Protein AF-A0A7S1MPK3-F1 (afdb_monomer_lite)

pLDDT: mean 77.3, std 18.35, range [37.38, 96.69]

Foldseek 3Di:
DPDDPPPQDDPDDPCPLLCVVVVCLVPADAFGKDKDKAQCVSCQVVSDVDDVNVVSVVVHDPQKDWPDKDKDWDDLVNVVVVDPDPPDDPVNRPTTTIIMITMIGGD

Organism: Alexandrium catenella (NCBI:txid2925)

Sequence (107 aa):
WRGADVLMGNDYPPGLFERLLSGAEAALQPGGRLLVLFSDYAQSRGLVDAPPLQEAYEASSRNLRLVGITRRPVPSAARAGHSRTRREKGWALAQEHSVELWEFART

Radius of gyration: 16.57 Å; chains: 1; bounding box: 40×33×44 Å

Structure (mmCIF, N/CA/C/O backbone):
data_AF-A0A7S1MPK3-F1
#
_entry.id   AF-A0A7S1MPK3-F1
#
loop_
_atom_site.group_PDB
_atom_site.id
_atom_site.type_symbol
_atom_site.label_atom_id
_atom_site.label_alt_id
_atom_site.label_comp_id
_atom_site.label_asym_id
_atom_site.label_entity_id
_atom_site.label_seq_id
_atom_site.pdbx_PDB_ins_code
_atom_site.Cartn_x
_atom_site.Cartn_y
_atom_site.Cartn_z
_atom_site.occupancy
_atom_site.B_iso_or_equiv
_atom_site.auth_seq_id
_atom_site.auth_comp_id
_atom_site.auth_asym_id
_atom_site.auth_atom_id
_atom_site.pdbx_PDB_model_num
ATOM 1 N N . TRP A 1 1 ? 13.809 -25.516 -25.844 1.00 42.31 1 TRP A N 1
ATOM 2 C CA . TRP A 1 1 ? 13.092 -24.762 -24.803 1.00 42.31 1 TRP A CA 1
ATOM 3 C C . TRP A 1 1 ? 11.905 -24.084 -25.466 1.00 42.31 1 TRP A C 1
ATOM 5 O O . TRP A 1 1 ? 12.095 -23.096 -26.160 1.00 42.31 1 TRP A O 1
ATOM 15 N N . ARG A 1 2 ? 10.727 -24.722 -25.409 1.00 37.38 2 ARG A N 1
ATOM 16 C CA . ARG A 1 2 ? 9.473 -24.176 -25.955 1.00 37.38 2 ARG A CA 1
ATOM 17 C C . ARG A 1 2 ? 8.985 -23.056 -25.033 1.00 37.38 2 ARG A C 1
ATOM 19 O O . ARG A 1 2 ? 9.235 -23.133 -23.833 1.00 37.38 2 ARG A O 1
ATOM 26 N N . GLY A 1 3 ? 8.390 -22.027 -25.633 1.00 39.47 3 GLY A N 1
ATOM 27 C CA . GLY A 1 3 ? 8.022 -20.762 -25.004 1.00 39.47 3 GLY A CA 1
ATOM 28 C C . GLY A 1 3 ? 7.315 -20.943 -23.668 1.00 39.47 3 GLY A C 1
ATOM 29 O O . GLY A 1 3 ? 6.267 -21.572 -23.596 1.00 39.47 3 GLY A O 1
ATOM 30 N N . ALA A 1 4 ? 7.920 -20.398 -22.616 1.00 40.75 4 ALA A N 1
ATOM 31 C CA . ALA A 1 4 ? 7.163 -19.996 -21.450 1.00 40.75 4 ALA A CA 1
ATOM 32 C C . ALA A 1 4 ? 6.536 -18.657 -21.828 1.00 40.75 4 ALA A C 1
ATOM 34 O O . ALA A 1 4 ? 7.262 -17.667 -21.968 1.00 40.75 4 ALA A O 1
ATOM 35 N N . ASP A 1 5 ? 5.226 -18.655 -22.059 1.00 40.31 5 ASP A N 1
ATOM 36 C CA . ASP A 1 5 ? 4.440 -17.431 -22.059 1.00 40.31 5 ASP A CA 1
ATOM 37 C C . ASP A 1 5 ? 4.772 -16.708 -20.754 1.00 40.31 5 ASP A C 1
ATOM 39 O O . ASP A 1 5 ? 4.551 -17.221 -19.655 1.00 40.31 5 ASP A O 1
ATOM 43 N N . VAL A 1 6 ? 5.451 -15.569 -20.866 1.00 43.88 6 VAL A N 1
ATOM 44 C CA . VAL A 1 6 ? 5.733 -14.733 -19.706 1.00 43.88 6 VAL A CA 1
ATOM 45 C C . VAL A 1 6 ? 4.373 -14.225 -19.254 1.00 43.88 6 VAL A C 1
ATOM 47 O O . VAL A 1 6 ? 3.793 -13.378 -19.929 1.00 43.88 6 VAL A O 1
ATOM 50 N N . LEU A 1 7 ? 3.858 -14.771 -18.151 1.00 46.53 7 LEU A N 1
ATOM 51 C CA . LEU A 1 7 ? 2.728 -14.197 -17.431 1.00 46.53 7 LEU A CA 1
ATOM 52 C C . LEU A 1 7 ? 3.133 -12.770 -17.053 1.00 46.53 7 LEU A C 1
ATOM 54 O O . LEU A 1 7 ? 3.948 -12.549 -16.161 1.00 46.53 7 LEU A O 1
ATOM 58 N N . MET A 1 8 ? 2.660 -11.805 -17.838 1.00 51.72 8 MET A N 1
ATOM 59 C CA . MET A 1 8 ? 2.772 -10.393 -17.514 1.00 51.72 8 MET A CA 1
ATOM 60 C C . MET A 1 8 ? 1.658 -10.072 -16.532 1.00 51.72 8 MET A C 1
ATOM 62 O O . MET A 1 8 ? 0.495 -10.356 -16.809 1.00 51.72 8 MET A O 1
ATOM 66 N N . GLY A 1 9 ? 2.018 -9.516 -15.382 1.00 57.34 9 GLY A N 1
ATOM 67 C CA . GLY A 1 9 ? 1.046 -9.131 -14.378 1.00 57.34 9 GLY A CA 1
ATOM 68 C C . GLY A 1 9 ? 1.612 -9.223 -12.975 1.00 57.34 9 GLY A C 1
ATOM 69 O O . GLY A 1 9 ? 2.803 -9.029 -12.732 1.00 57.34 9 GLY A O 1
ATOM 70 N N . ASN A 1 10 ? 0.707 -9.478 -12.049 1.00 63.88 10 ASN A N 1
ATOM 71 C CA . ASN A 1 10 ? 0.940 -9.366 -10.633 1.00 63.88 10 ASN A CA 1
ATOM 72 C C . ASN A 1 10 ? 0.938 -10.759 -9.983 1.00 63.88 10 ASN A C 1
ATOM 74 O O . ASN A 1 10 ? -0.119 -11.356 -9.810 1.00 63.88 10 ASN A O 1
ATOM 78 N N . ASP A 1 11 ? 2.116 -11.275 -9.624 1.00 74.94 11 ASP A N 1
ATOM 79 C CA . ASP A 1 11 ? 2.313 -12.667 -9.172 1.00 74.94 11 ASP A CA 1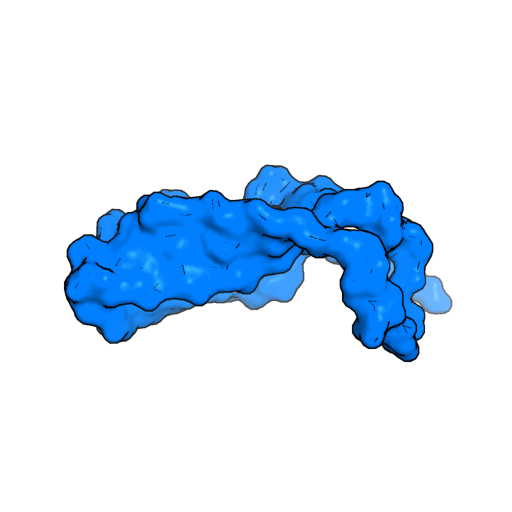
ATOM 80 C C . ASP A 1 11 ? 1.982 -12.907 -7.681 1.00 74.94 11 ASP A C 1
ATOM 82 O O . ASP A 1 11 ? 2.450 -13.874 -7.070 1.00 74.94 11 ASP A O 1
ATOM 86 N N . TYR A 1 12 ? 1.199 -12.032 -7.045 1.00 82.38 12 TYR A N 1
ATOM 87 C CA . TYR A 1 12 ? 0.777 -12.276 -5.665 1.00 82.38 12 TYR A CA 1
ATOM 88 C C . TYR A 1 12 ? -0.302 -13.364 -5.605 1.00 82.38 12 TYR A C 1
ATOM 90 O O . TYR A 1 12 ? -1.153 -13.450 -6.493 1.00 82.38 12 TYR A O 1
ATOM 98 N N . PRO A 1 13 ? -0.327 -14.176 -4.531 1.00 86.31 13 PRO A N 1
ATOM 99 C CA . PRO A 1 13 ? -1.437 -15.079 -4.280 1.00 86.31 13 PRO A CA 1
ATOM 100 C C . PRO A 1 13 ? -2.779 -14.332 -4.319 1.00 86.31 13 PRO A C 1
ATOM 102 O O . PRO A 1 13 ? -2.877 -13.247 -3.733 1.00 86.31 13 PRO A O 1
ATOM 105 N N . PRO A 1 14 ? -3.829 -14.921 -4.917 1.00 84.75 14 PRO A N 1
ATOM 106 C CA . PRO A 1 14 ? -5.154 -14.317 -4.928 1.00 84.75 14 PRO A CA 1
ATOM 107 C C . PRO A 1 14 ? -5.618 -13.952 -3.514 1.00 84.75 14 PRO A C 1
ATOM 109 O O . PRO A 1 14 ? -5.427 -14.724 -2.561 1.00 84.75 14 PRO A O 1
ATOM 112 N N . GLY A 1 15 ? -6.219 -12.774 -3.363 1.00 86.81 15 GLY A N 1
ATOM 113 C CA . GLY A 1 15 ? -6.766 -12.317 -2.088 1.00 86.81 15 GLY A CA 1
ATOM 114 C C . GLY A 1 15 ? -5.719 -11.925 -1.034 1.00 86.81 15 GLY A C 1
ATOM 115 O O . GLY A 1 15 ? -6.060 -11.837 0.146 1.00 86.81 15 GLY A O 1
ATOM 116 N N . LEU A 1 16 ? -4.425 -11.824 -1.382 1.00 91.31 16 LEU A N 1
ATOM 117 C CA . LEU A 1 16 ? -3.365 -11.553 -0.402 1.00 91.31 16 LEU A CA 1
ATOM 118 C C . LEU A 1 16 ? -3.602 -10.238 0.347 1.00 91.31 16 LEU A C 1
ATOM 120 O O . LEU A 1 16 ? -3.507 -10.219 1.575 1.00 91.31 16 LEU A O 1
ATOM 124 N N . PHE A 1 17 ? -3.880 -9.158 -0.378 1.00 92.00 17 PHE A N 1
ATOM 125 C CA . PHE A 1 17 ? -3.978 -7.823 0.209 1.00 92.00 17 PHE A CA 1
ATOM 126 C C . PHE A 1 17 ? -5.294 -7.635 0.960 1.00 92.00 17 PHE A C 1
ATOM 128 O O . PHE A 1 17 ? -5.313 -7.030 2.023 1.00 92.00 17 PHE A O 1
ATOM 135 N N . G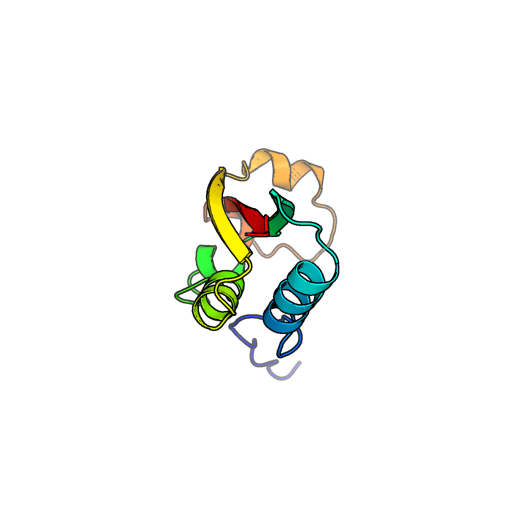LU A 1 18 ? -6.368 -8.257 0.492 1.00 92.25 18 GLU A N 1
ATOM 136 C CA . GLU A 1 18 ? -7.659 -8.308 1.166 1.00 92.25 18 GLU A CA 1
ATOM 137 C C . GLU A 1 18 ? -7.530 -9.015 2.520 1.00 92.25 18 GLU A C 1
ATOM 139 O O . GLU A 1 18 ? -7.977 -8.497 3.545 1.00 92.25 18 GLU A O 1
ATOM 144 N N . ARG A 1 19 ? -6.837 -10.165 2.557 1.00 93.75 19 ARG A N 1
ATOM 145 C CA . ARG A 1 19 ? -6.532 -10.863 3.816 1.00 93.75 19 ARG A CA 1
ATOM 146 C C . ARG A 1 19 ? -5.612 -10.047 4.720 1.00 93.75 19 ARG A C 1
ATOM 148 O O . ARG A 1 19 ? -5.821 -10.042 5.930 1.00 93.75 19 ARG A O 1
ATOM 155 N N . LEU A 1 20 ? -4.609 -9.370 4.157 1.00 94.12 20 LEU A N 1
ATOM 156 C CA . LEU A 1 20 ? -3.704 -8.501 4.915 1.00 94.12 20 LEU A CA 1
ATOM 157 C C . LEU A 1 20 ? -4.476 -7.370 5.605 1.00 94.12 20 LEU A C 1
ATOM 159 O O . LEU A 1 20 ? -4.321 -7.179 6.808 1.00 94.12 20 LEU A O 1
ATOM 163 N N . LEU A 1 21 ? -5.312 -6.646 4.858 1.00 94.25 21 LEU A N 1
ATOM 164 C CA . LEU A 1 21 ? -6.081 -5.512 5.368 1.00 94.25 21 LEU A CA 1
ATOM 165 C C . LEU A 1 21 ? -7.131 -5.966 6.389 1.00 94.25 21 LEU A C 1
ATOM 167 O O . LEU A 1 21 ? -7.204 -5.402 7.476 1.00 94.25 21 LEU A O 1
ATOM 171 N N . SER A 1 22 ? -7.875 -7.038 6.105 1.00 93.00 22 SER A N 1
ATOM 172 C CA . SER A 1 22 ? -8.840 -7.600 7.061 1.00 93.00 22 SER A CA 1
ATOM 173 C C . SER A 1 22 ? -8.162 -8.101 8.344 1.00 93.00 22 SER A C 1
ATOM 175 O O . SER A 1 22 ? -8.632 -7.826 9.449 1.00 93.00 22 SER A O 1
ATOM 177 N N . GLY A 1 23 ? -7.020 -8.783 8.221 1.00 93.44 23 GLY A N 1
ATOM 178 C CA . GLY A 1 23 ? -6.241 -9.236 9.372 1.00 93.44 23 GLY A CA 1
ATOM 179 C C . GLY A 1 23 ? -5.696 -8.075 10.204 1.00 93.44 23 GLY A C 1
ATOM 180 O O . GLY A 1 23 ? -5.753 -8.118 11.431 1.00 93.44 23 GLY A O 1
ATOM 181 N N . ALA A 1 24 ? -5.220 -7.011 9.553 1.00 93.62 24 ALA A N 1
ATOM 182 C CA . ALA A 1 24 ? -4.759 -5.807 10.236 1.00 93.62 24 ALA A CA 1
ATOM 183 C C . ALA A 1 24 ? -5.899 -5.096 10.976 1.00 93.62 24 ALA A C 1
ATOM 185 O O . ALA A 1 24 ? -5.708 -4.664 12.109 1.00 93.62 24 ALA A O 1
ATOM 186 N N . GLU A 1 25 ? -7.091 -5.021 10.385 1.00 92.25 25 GLU A N 1
ATOM 187 C CA . GLU A 1 25 ? -8.271 -4.446 11.035 1.00 92.25 25 GLU A CA 1
ATOM 188 C C . GLU A 1 25 ? -8.643 -5.181 12.331 1.00 92.25 25 GLU A C 1
ATOM 190 O O . GLU A 1 25 ? -8.989 -4.538 13.324 1.00 92.25 25 GLU A O 1
ATOM 195 N N . ALA A 1 26 ? -8.557 -6.515 12.321 1.00 92.56 26 ALA A N 1
ATOM 196 C CA . ALA A 1 26 ? -8.861 -7.357 13.475 1.00 92.56 26 ALA A CA 1
ATOM 197 C C . ALA A 1 26 ? -7.760 -7.330 14.552 1.00 92.56 26 ALA A C 1
ATOM 199 O O . ALA A 1 26 ? -8.048 -7.517 15.733 1.00 92.56 26 ALA A O 1
ATOM 200 N N . ALA A 1 27 ? -6.502 -7.124 14.153 1.00 95.06 27 ALA A N 1
ATOM 201 C CA . ALA A 1 27 ? -5.353 -7.164 15.055 1.00 95.06 27 ALA A CA 1
ATOM 202 C C . ALA A 1 27 ? -5.004 -5.801 15.677 1.00 95.06 27 ALA A C 1
ATOM 204 O O . ALA A 1 27 ? -4.452 -5.749 16.779 1.00 95.06 27 ALA A O 1
ATOM 205 N N . LEU A 1 28 ? -5.280 -4.696 14.979 1.00 95.50 28 LEU A N 1
ATOM 206 C CA . LEU A 1 28 ? -4.927 -3.355 15.438 1.00 95.50 28 LEU A CA 1
ATOM 207 C C . LEU A 1 28 ? -5.964 -2.804 16.419 1.00 95.50 28 LEU A C 1
ATOM 209 O O . LEU A 1 28 ? -7.166 -2.810 16.165 1.00 95.50 28 LEU A O 1
ATOM 213 N N . GLN A 1 29 ? -5.471 -2.239 17.519 1.00 94.62 29 GLN A N 1
ATOM 214 C CA . GLN A 1 29 ? -6.273 -1.389 18.400 1.00 94.62 29 GLN A CA 1
ATOM 215 C C . GLN A 1 29 ? -6.648 -0.078 17.685 1.00 94.62 29 GLN A C 1
ATOM 217 O O . GLN A 1 29 ? -5.926 0.328 16.767 1.00 94.62 29 GLN A O 1
ATOM 222 N N . PRO A 1 30 ? -7.717 0.627 18.104 1.00 92.75 30 PRO A N 1
ATOM 223 C CA . PRO A 1 30 ? -8.026 1.966 17.598 1.00 92.75 30 PRO A CA 1
ATOM 224 C C . PRO A 1 30 ? -6.812 2.904 17.681 1.00 92.75 30 PRO A C 1
ATOM 226 O O . PRO A 1 30 ? -6.114 2.947 18.694 1.00 92.75 30 PRO A O 1
ATOM 229 N N . GLY A 1 31 ? -6.520 3.622 16.594 1.00 90.94 31 GLY A N 1
ATOM 230 C CA . GLY A 1 31 ? -5.316 4.450 16.447 1.00 90.94 31 GLY A CA 1
ATOM 231 C C . GLY A 1 31 ? -4.028 3.683 16.104 1.00 90.94 31 GLY A C 1
ATOM 232 O O . GLY A 1 31 ? -3.017 4.309 15.773 1.00 90.94 31 GLY A O 1
ATOM 233 N N . GLY A 1 32 ? -4.053 2.347 16.133 1.00 96.00 32 GLY A N 1
ATOM 234 C CA . GLY A 1 32 ? -2.960 1.487 15.684 1.00 96.00 32 GLY A CA 1
ATOM 235 C C . GLY A 1 32 ? -2.663 1.666 14.195 1.00 96.00 32 GLY A C 1
ATOM 236 O O . GLY A 1 32 ? -3.537 2.054 13.416 1.00 96.00 32 GLY A O 1
ATOM 237 N N . ARG A 1 33 ? -1.417 1.397 13.791 1.00 96.50 33 ARG A N 1
ATOM 238 C CA . ARG A 1 33 ? -0.938 1.653 12.427 1.00 96.50 33 ARG A CA 1
ATOM 239 C C . ARG A 1 33 ? -0.447 0.390 11.735 1.00 96.50 33 ARG A C 1
ATOM 241 O O . ARG A 1 33 ? 0.253 -0.419 12.339 1.00 96.50 33 ARG A O 1
ATOM 248 N N . LEU A 1 34 ? -0.764 0.281 10.450 1.00 95.88 34 LEU A N 1
ATOM 249 C CA . LEU A 1 34 ? -0.177 -0.679 9.524 1.00 95.88 34 LEU A CA 1
ATOM 250 C C . LEU A 1 34 ? 0.738 0.082 8.562 1.00 95.88 34 LEU A C 1
ATOM 252 O O . LEU A 1 34 ? 0.315 1.052 7.935 1.00 95.88 34 LEU A O 1
ATOM 256 N N . LEU A 1 35 ? 1.976 -0.388 8.431 1.00 96.56 35 LEU A N 1
ATOM 257 C CA . LEU A 1 35 ? 2.940 0.105 7.452 1.00 96.56 35 LEU A CA 1
ATOM 258 C C . LEU A 1 35 ? 3.219 -1.002 6.439 1.00 96.56 35 LEU A C 1
ATOM 260 O O . LEU A 1 35 ? 3.661 -2.087 6.820 1.00 96.56 35 LEU A O 1
ATOM 264 N N . VAL A 1 36 ? 2.978 -0.728 5.159 1.00 94.25 36 VAL A N 1
ATOM 265 C CA . VAL A 1 36 ? 3.257 -1.662 4.063 1.00 94.25 36 VAL A CA 1
ATOM 266 C C . VAL A 1 36 ? 4.292 -1.034 3.144 1.00 94.25 36 VAL A C 1
ATOM 268 O O . VAL A 1 36 ? 4.031 -0.021 2.501 1.00 94.25 36 VAL A O 1
ATOM 271 N N . LEU A 1 37 ? 5.479 -1.638 3.086 1.00 92.25 37 LEU A N 1
ATOM 272 C CA . LEU A 1 37 ? 6.489 -1.283 2.097 1.00 92.25 37 LEU A CA 1
ATOM 273 C C . LEU A 1 37 ? 6.239 -2.102 0.830 1.00 92.25 37 LEU A C 1
ATOM 275 O O . LEU A 1 37 ? 6.384 -3.325 0.833 1.00 92.25 37 LEU A O 1
ATOM 279 N N . PHE A 1 38 ? 5.871 -1.420 -0.244 1.00 88.69 38 PHE A N 1
ATOM 280 C CA . PHE A 1 38 ? 5.525 -2.009 -1.524 1.00 88.69 38 PHE A CA 1
ATOM 281 C C . PHE A 1 38 ? 6.568 -1.629 -2.574 1.00 88.69 38 PHE A C 1
ATOM 283 O O . PHE A 1 38 ? 6.948 -0.468 -2.695 1.00 88.69 38 PHE A O 1
ATOM 290 N N . SER A 1 39 ? 7.081 -2.608 -3.319 1.00 82.94 39 SER A N 1
ATOM 291 C CA . SER A 1 39 ? 8.108 -2.355 -4.339 1.00 82.94 39 SER A CA 1
ATOM 292 C C . SER A 1 39 ? 7.554 -1.794 -5.638 1.00 82.94 39 SER A C 1
ATOM 294 O O . SER A 1 39 ? 8.341 -1.396 -6.488 1.00 82.94 39 SER A O 1
ATOM 296 N N . ASP A 1 40 ? 6.231 -1.853 -5.805 1.00 77.50 40 ASP A N 1
ATOM 297 C CA . ASP A 1 40 ? 5.497 -1.364 -6.968 1.00 77.50 40 ASP A CA 1
ATOM 298 C C . ASP A 1 40 ? 6.121 -1.756 -8.326 1.00 77.50 40 ASP A C 1
ATOM 300 O O . ASP A 1 40 ? 6.116 -1.035 -9.327 1.00 77.50 40 ASP A O 1
ATOM 304 N N . TYR A 1 41 ? 6.730 -2.945 -8.356 1.00 79.44 41 TYR A N 1
ATOM 305 C CA . TYR A 1 41 ? 7.559 -3.374 -9.477 1.00 79.44 41 TYR A CA 1
ATOM 306 C C . TYR A 1 41 ? 6.730 -3.605 -10.743 1.00 79.44 41 TYR A C 1
ATOM 308 O O . TYR A 1 41 ? 7.183 -3.307 -11.839 1.00 79.44 41 TYR A O 1
ATOM 316 N N . ALA A 1 42 ? 5.517 -4.141 -10.620 1.00 79.69 42 ALA A N 1
ATOM 317 C CA . ALA A 1 42 ? 4.669 -4.385 -11.782 1.00 79.69 42 ALA A CA 1
ATOM 318 C C . ALA A 1 42 ? 4.177 -3.068 -12.414 1.00 79.69 42 ALA A C 1
ATOM 320 O O . ALA A 1 42 ? 4.266 -2.914 -13.635 1.00 79.69 42 ALA A O 1
ATOM 321 N N . GLN A 1 43 ? 3.732 -2.100 -11.602 1.00 80.62 43 GLN A N 1
ATOM 322 C CA . GLN A 1 43 ? 3.226 -0.814 -12.095 1.00 80.62 43 GLN A CA 1
ATOM 323 C C . GLN A 1 43 ? 4.347 0.050 -12.680 1.00 80.62 43 GLN A C 1
ATOM 325 O O . GLN A 1 43 ? 4.225 0.544 -13.799 1.00 80.62 43 GLN A O 1
ATOM 330 N N . SER A 1 44 ? 5.493 0.156 -11.994 1.00 77.25 44 SER A N 1
ATOM 331 C CA . SER A 1 44 ? 6.675 0.890 -12.494 1.00 77.25 44 SER A CA 1
ATOM 332 C C . SER A 1 44 ? 7.217 0.365 -13.830 1.00 77.25 44 SER A C 1
ATOM 334 O O . SER A 1 44 ? 8.006 1.034 -14.499 1.00 77.25 44 SER A O 1
ATOM 336 N N . ARG A 1 45 ? 6.780 -0.828 -14.245 1.00 73.44 45 ARG A N 1
ATOM 337 C CA . ARG A 1 45 ? 7.138 -1.474 -15.511 1.00 73.44 45 ARG A CA 1
ATOM 338 C C . ARG A 1 45 ? 6.018 -1.464 -16.541 1.00 73.44 45 ARG A C 1
ATOM 340 O O . ARG A 1 45 ? 6.206 -2.026 -17.618 1.00 73.44 45 ARG A O 1
ATOM 347 N N . GLY A 1 46 ? 4.889 -0.830 -16.223 1.00 76.12 46 GLY A N 1
ATOM 348 C CA . GLY A 1 46 ? 3.703 -0.787 -17.073 1.00 76.12 46 GLY A CA 1
ATOM 349 C C . GLY A 1 46 ? 3.082 -2.164 -17.305 1.00 76.12 46 GLY A C 1
ATOM 350 O O . GLY A 1 46 ? 2.442 -2.371 -18.328 1.00 76.12 46 GLY A O 1
ATOM 351 N N . LEU A 1 47 ? 3.318 -3.126 -16.403 1.00 78.75 47 LEU A N 1
ATOM 352 C CA . LEU A 1 47 ? 2.699 -4.455 -16.479 1.00 78.75 47 LEU A CA 1
ATOM 353 C C . LEU A 1 47 ? 1.270 -4.447 -15.925 1.00 78.75 47 LEU A C 1
ATOM 355 O O . LEU A 1 47 ? 0.501 -5.354 -16.223 1.00 78.75 47 LEU A O 1
ATOM 359 N N . VAL A 1 48 ? 0.946 -3.446 -15.104 1.00 79.88 48 VAL A N 1
ATOM 360 C CA . VAL A 1 48 ? -0.381 -3.177 -14.540 1.00 79.88 48 VAL A CA 1
ATOM 361 C C . VAL A 1 48 ? -0.596 -1.665 -14.464 1.00 79.88 48 VAL A C 1
ATOM 363 O O . VAL A 1 48 ? 0.373 -0.915 -14.320 1.00 79.88 48 VAL A O 1
ATOM 366 N N . ASP A 1 49 ? -1.852 -1.227 -14.528 1.00 80.44 49 ASP A N 1
ATOM 367 C CA . ASP A 1 49 ? -2.210 0.196 -14.461 1.00 80.44 49 ASP A CA 1
ATOM 368 C C . ASP A 1 49 ? -2.217 0.736 -13.021 1.00 80.44 49 ASP A C 1
ATOM 370 O O . ASP A 1 49 ? -1.881 1.899 -12.786 1.00 80.44 49 ASP A O 1
ATOM 374 N N . ALA A 1 50 ? -2.546 -0.117 -12.046 1.00 81.88 50 ALA A N 1
ATOM 375 C CA . ALA A 1 50 ? -2.631 0.216 -10.627 1.00 81.88 50 ALA A CA 1
ATOM 376 C C . ALA A 1 50 ? -1.938 -0.848 -9.756 1.00 81.88 50 ALA A C 1
ATOM 378 O O . ALA A 1 50 ? -1.860 -2.018 -10.150 1.00 81.88 50 ALA A O 1
ATOM 379 N N . PRO A 1 51 ? -1.431 -0.481 -8.563 1.00 85.31 51 PRO A N 1
ATOM 380 C CA . PRO A 1 51 ? -0.898 -1.458 -7.637 1.00 85.31 51 PRO A CA 1
ATOM 381 C C . PRO A 1 51 ? -2.056 -2.249 -7.010 1.00 85.31 51 PRO A C 1
ATOM 383 O O . PRO A 1 51 ? -3.045 -1.664 -6.569 1.00 85.31 51 PRO A O 1
ATOM 386 N N . PRO A 1 52 ? -1.928 -3.575 -6.857 1.00 87.44 52 PRO A N 1
ATOM 387 C CA . PRO A 1 52 ? -2.989 -4.424 -6.297 1.00 87.44 52 PRO A CA 1
ATOM 388 C C . PRO A 1 52 ? -3.378 -4.061 -4.860 1.00 87.44 52 PRO A C 1
ATOM 390 O O . PRO A 1 52 ? -4.487 -4.343 -4.415 1.00 87.44 52 PRO A O 1
ATOM 393 N N . LEU A 1 53 ? -2.461 -3.437 -4.116 1.00 89.88 53 LEU A N 1
ATOM 394 C CA . LEU A 1 53 ? -2.735 -2.934 -2.776 1.00 89.88 53 LEU A CA 1
ATOM 395 C C . LEU A 1 53 ? -3.754 -1.785 -2.805 1.00 89.88 53 LEU A C 1
ATOM 397 O O . LEU A 1 53 ? -4.563 -1.679 -1.886 1.00 89.88 53 LEU A O 1
ATOM 401 N N . GLN A 1 54 ? -3.734 -0.957 -3.855 1.00 90.06 54 GLN A N 1
ATOM 402 C CA . GLN A 1 54 ? -4.709 0.113 -4.044 1.00 90.06 54 GLN A CA 1
ATOM 403 C C . GLN A 1 54 ? -6.099 -0.464 -4.306 1.00 90.06 54 GLN A C 1
ATOM 405 O O . GLN A 1 54 ? -7.035 -0.105 -3.600 1.00 90.06 54 GLN A O 1
ATOM 410 N N . GLU A 1 55 ? -6.219 -1.394 -5.255 1.00 88.69 55 GLU A N 1
ATOM 411 C CA . GLU A 1 55 ? -7.493 -2.051 -5.583 1.00 88.69 55 GLU A CA 1
ATOM 412 C C . GLU A 1 55 ? -8.095 -2.745 -4.352 1.00 88.69 55 GLU A C 1
ATOM 414 O O . GLU A 1 55 ? -9.270 -2.562 -4.028 1.00 88.69 55 GLU A O 1
ATOM 419 N N . ALA A 1 56 ? -7.269 -3.483 -3.604 1.00 90.75 56 ALA A N 1
ATOM 420 C CA . ALA A 1 56 ? -7.701 -4.145 -2.379 1.00 90.75 56 ALA A CA 1
ATOM 421 C C . ALA A 1 56 ? -8.147 -3.151 -1.298 1.00 90.75 56 ALA A C 1
ATOM 423 O O . ALA A 1 56 ? -9.112 -3.420 -0.585 1.00 90.75 56 ALA A O 1
ATOM 424 N N . TYR A 1 57 ? -7.473 -2.004 -1.169 1.00 91.25 57 TYR A N 1
ATOM 425 C CA . TYR A 1 57 ? -7.877 -0.956 -0.234 1.00 91.25 57 TYR A CA 1
ATOM 426 C C . TYR A 1 57 ? -9.194 -0.291 -0.648 1.00 91.25 57 TYR A C 1
ATOM 428 O O . TYR A 1 57 ? -10.071 -0.119 0.199 1.00 91.25 57 TYR A O 1
ATOM 436 N N . GLU A 1 58 ? -9.369 0.031 -1.930 1.00 90.44 58 GLU A N 1
ATOM 437 C CA . GLU A 1 58 ? -10.609 0.609 -2.465 1.00 90.44 58 GLU A CA 1
ATOM 438 C C . GLU A 1 58 ? -11.812 -0.329 -2.271 1.00 90.44 58 GLU A C 1
ATOM 440 O O . GLU A 1 58 ? -12.923 0.136 -2.015 1.00 90.44 58 GLU A O 1
ATOM 445 N N . ALA A 1 59 ? -11.580 -1.645 -2.312 1.00 87.69 59 ALA A N 1
ATOM 446 C CA . ALA A 1 59 ? -12.57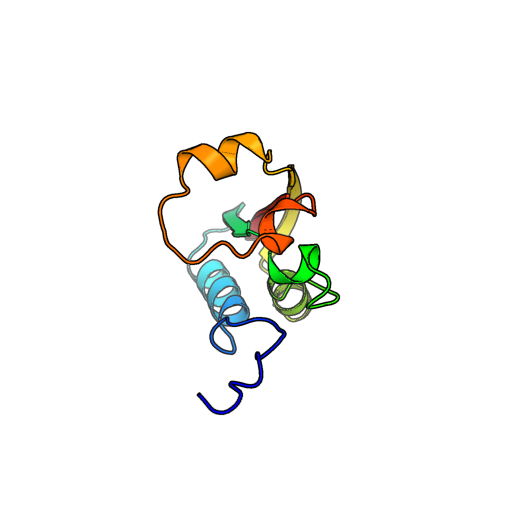5 -2.673 -2.014 1.00 87.69 59 ALA A CA 1
ATOM 447 C C . ALA A 1 59 ? -12.750 -2.977 -0.508 1.00 87.69 59 ALA A C 1
ATOM 449 O O . ALA A 1 59 ? -13.665 -3.718 -0.137 1.00 87.69 59 ALA A O 1
ATOM 450 N N . SER A 1 60 ? -11.886 -2.451 0.369 1.00 84.31 60 SER A N 1
ATOM 451 C CA . SER A 1 60 ? -11.868 -2.787 1.801 1.00 84.31 60 SER A CA 1
ATOM 452 C C . SER A 1 60 ? -12.854 -1.973 2.653 1.00 84.31 60 SER A C 1
ATOM 454 O O . SER A 1 60 ? -13.452 -0.986 2.220 1.00 84.31 60 SER A O 1
ATOM 456 N N . SER A 1 61 ? -13.048 -2.411 3.903 1.00 69.94 61 SER A N 1
ATOM 457 C CA . SER A 1 61 ? -13.908 -1.735 4.880 1.00 69.94 61 SER A CA 1
ATOM 458 C C . SER A 1 61 ? -13.308 -0.381 5.312 1.00 69.94 61 SER A C 1
ATOM 460 O O . SER A 1 61 ? -12.093 -0.201 5.356 1.00 69.94 61 SER A O 1
ATOM 462 N N . ARG A 1 62 ? -14.152 0.583 5.711 1.00 79.94 62 ARG A N 1
ATOM 463 C CA . ARG A 1 62 ? -13.711 1.937 6.126 1.00 79.94 62 ARG A CA 1
ATOM 464 C C . ARG A 1 62 ? -13.010 1.999 7.492 1.00 79.94 62 ARG A C 1
ATOM 466 O O . ARG A 1 62 ? -12.721 3.091 7.974 1.00 79.94 62 ARG A O 1
ATOM 473 N N . ASN A 1 63 ? -12.766 0.851 8.118 1.00 90.38 63 ASN A N 1
ATOM 474 C CA . ASN A 1 63 ? -12.170 0.749 9.447 1.00 90.38 63 ASN A CA 1
ATOM 475 C C . ASN A 1 63 ? -10.645 0.922 9.439 1.00 90.38 63 ASN A C 1
ATOM 477 O O . ASN A 1 63 ? -10.046 1.260 10.460 1.00 90.38 63 ASN A O 1
ATOM 481 N N . LEU A 1 64 ? -10.006 0.724 8.288 1.00 92.31 64 LEU A N 1
ATOM 482 C CA . LEU A 1 64 ? -8.640 1.166 8.048 1.00 92.31 64 LEU A CA 1
ATOM 483 C C . LEU A 1 64 ? -8.689 2.403 7.160 1.00 92.31 64 LEU A C 1
ATOM 485 O O . LEU A 1 64 ? -9.239 2.379 6.065 1.00 92.31 64 LEU A O 1
ATOM 489 N N . ARG A 1 65 ? -8.100 3.498 7.632 1.00 93.56 65 ARG A N 1
ATOM 490 C CA . ARG A 1 65 ? -7.980 4.743 6.877 1.00 93.56 65 ARG A CA 1
ATOM 491 C C . ARG A 1 65 ? -6.570 4.868 6.332 1.00 93.56 65 ARG A C 1
ATOM 493 O O . ARG A 1 65 ? -5.620 4.867 7.113 1.00 93.56 65 ARG A O 1
ATOM 500 N N . LEU A 1 66 ? -6.433 5.059 5.023 1.00 93.56 66 LEU A N 1
ATOM 501 C CA . LEU A 1 66 ? -5.169 5.477 4.422 1.00 93.56 66 LEU A CA 1
ATOM 502 C C . LEU A 1 66 ? -4.772 6.854 4.975 1.00 93.56 66 LEU A C 1
ATOM 504 O O . LEU A 1 66 ? -5.496 7.839 4.825 1.00 93.56 66 LEU A O 1
ATOM 508 N N . VAL A 1 67 ? -3.627 6.904 5.648 1.00 95.25 67 VAL A N 1
ATOM 509 C CA . VAL A 1 67 ? -3.032 8.132 6.185 1.00 95.25 67 VAL A CA 1
ATOM 510 C C . VAL A 1 67 ? -2.192 8.815 5.115 1.00 95.25 67 VAL A C 1
ATOM 512 O O . VAL A 1 67 ? -2.267 10.033 4.965 1.00 95.25 67 VAL A O 1
ATOM 515 N N . GLY A 1 68 ? -1.415 8.038 4.361 1.00 94.56 68 GLY A N 1
ATOM 516 C CA . GLY A 1 68 ? -0.577 8.566 3.296 1.00 94.56 68 GLY A CA 1
ATOM 517 C C . GLY A 1 68 ? 0.231 7.497 2.575 1.00 94.56 68 GLY A C 1
ATOM 518 O O . GLY A 1 68 ? 0.338 6.355 3.022 1.00 94.56 68 GLY A O 1
ATOM 519 N N . ILE A 1 69 ? 0.810 7.909 1.448 1.00 94.50 69 ILE A N 1
ATOM 520 C CA . ILE A 1 69 ? 1.715 7.105 0.629 1.00 94.50 69 ILE A CA 1
ATOM 521 C C . ILE A 1 69 ? 2.992 7.918 0.436 1.00 94.50 69 ILE A C 1
ATOM 523 O O . ILE A 1 69 ? 2.954 9.038 -0.073 1.00 94.50 69 ILE A O 1
ATOM 527 N N . THR A 1 70 ? 4.130 7.366 0.851 1.00 94.00 70 THR A N 1
ATOM 528 C CA . THR A 1 70 ? 5.442 7.980 0.619 1.00 94.00 70 THR A CA 1
ATOM 529 C C . THR A 1 70 ? 6.185 7.207 -0.454 1.00 94.00 70 THR A C 1
ATOM 531 O O . THR A 1 70 ? 6.585 6.067 -0.232 1.00 94.00 70 THR A O 1
ATOM 534 N N . ARG A 1 71 ? 6.425 7.840 -1.603 1.00 91.12 71 ARG A N 1
ATOM 535 C CA . ARG A 1 71 ? 7.179 7.244 -2.709 1.00 91.12 71 ARG A CA 1
ATOM 536 C C . ARG A 1 71 ? 8.653 7.643 -2.640 1.00 91.12 71 ARG A C 1
ATOM 538 O O . ARG A 1 71 ? 8.983 8.808 -2.412 1.00 91.12 71 ARG A O 1
ATOM 545 N N . ARG A 1 72 ? 9.555 6.682 -2.844 1.00 86.62 72 ARG A N 1
ATOM 546 C CA . ARG A 1 72 ? 11.005 6.911 -2.923 1.00 86.62 72 ARG A CA 1
ATOM 547 C C . ARG A 1 72 ? 11.587 6.215 -4.153 1.00 86.62 72 ARG A C 1
ATOM 549 O O . ARG A 1 72 ? 11.308 5.035 -4.356 1.00 86.62 72 ARG A O 1
ATOM 556 N N . PRO A 1 73 ? 12.414 6.901 -4.960 1.00 83.38 73 PRO A N 1
ATOM 557 C CA . PRO A 1 73 ? 13.125 6.246 -6.048 1.00 83.38 73 PRO A CA 1
ATOM 558 C C . PRO A 1 73 ? 14.166 5.275 -5.481 1.00 83.38 73 PRO A C 1
ATOM 560 O O . PRO A 1 73 ? 14.785 5.547 -4.452 1.00 83.38 73 PRO A O 1
ATOM 563 N N . VAL A 1 74 ? 14.384 4.158 -6.173 1.00 75.75 74 VAL A N 1
ATOM 564 C CA . VAL A 1 74 ? 15.475 3.216 -5.907 1.00 75.75 74 VAL A CA 1
ATOM 565 C C . VAL A 1 74 ? 16.622 3.538 -6.868 1.00 75.75 74 VAL A C 1
ATOM 567 O O . VAL A 1 74 ? 16.526 3.204 -8.062 1.00 75.75 74 VAL A O 1
ATOM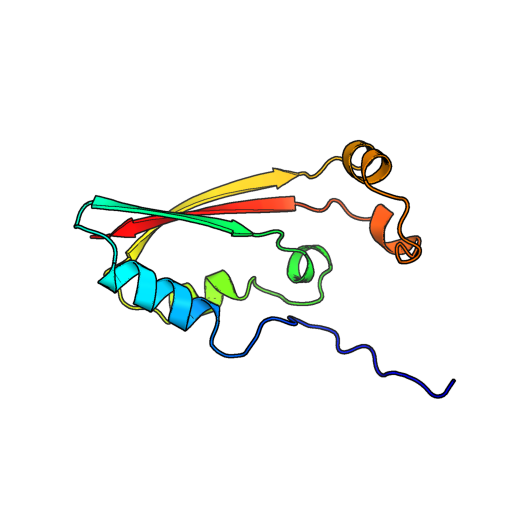 570 N N . PRO A 1 75 ? 17.716 4.161 -6.379 1.00 69.88 75 PRO A N 1
ATOM 571 C CA . PRO A 1 75 ? 18.844 4.542 -7.217 1.00 69.88 75 PRO A CA 1
ATOM 572 C C . PRO A 1 75 ? 19.428 3.331 -7.943 1.00 69.88 75 PRO A C 1
ATOM 574 O O . PRO A 1 75 ? 19.568 2.249 -7.367 1.00 69.88 75 PRO A O 1
ATOM 577 N N . SER A 1 76 ? 19.825 3.515 -9.199 1.00 64.44 76 SER A N 1
ATOM 578 C CA . SER A 1 76 ? 20.460 2.470 -10.013 1.00 64.44 76 SER A CA 1
ATOM 579 C C . SER A 1 76 ? 21.725 1.896 -9.354 1.00 64.44 76 SER A C 1
ATOM 581 O O . SER A 1 76 ? 21.933 0.684 -9.381 1.00 64.44 76 SER A O 1
ATOM 583 N N . ALA A 1 77 ? 22.520 2.734 -8.679 1.00 58.75 77 ALA A N 1
ATOM 584 C CA . ALA A 1 77 ? 23.747 2.333 -7.982 1.00 58.75 77 ALA A CA 1
ATOM 585 C C . ALA A 1 77 ? 23.507 1.393 -6.781 1.00 58.75 77 ALA A C 1
ATOM 587 O O . ALA A 1 77 ? 24.329 0.520 -6.513 1.00 58.75 77 ALA A O 1
ATOM 588 N N . ALA A 1 78 ? 22.364 1.509 -6.093 1.00 55.09 78 ALA A N 1
ATOM 589 C CA . ALA A 1 78 ? 21.999 0.606 -4.997 1.00 55.09 78 ALA A CA 1
ATOM 590 C C . ALA A 1 78 ? 21.635 -0.808 -5.494 1.00 55.09 78 ALA A C 1
ATOM 592 O O . ALA A 1 78 ? 21.802 -1.776 -4.756 1.00 55.09 78 ALA A O 1
ATOM 593 N N . ARG A 1 79 ? 21.213 -0.952 -6.762 1.00 54.38 79 ARG A N 1
ATOM 594 C CA . ARG A 1 79 ? 20.931 -2.262 -7.383 1.00 54.38 79 ARG A CA 1
ATOM 595 C C . ARG A 1 79 ? 22.221 -3.046 -7.651 1.00 54.38 79 ARG A C 1
ATOM 597 O O . ARG A 1 79 ? 22.257 -4.259 -7.473 1.00 54.38 79 ARG A O 1
ATOM 604 N N . ALA A 1 80 ? 23.308 -2.349 -7.994 1.00 52.47 80 ALA A N 1
ATOM 605 C CA . ALA A 1 80 ? 24.598 -2.966 -8.309 1.00 52.47 80 ALA A CA 1
ATOM 606 C C . ALA A 1 80 ? 25.250 -3.673 -7.102 1.00 52.47 80 ALA A C 1
ATOM 608 O O . ALA A 1 80 ? 25.902 -4.700 -7.270 1.00 52.47 80 ALA A O 1
ATOM 609 N N . GLY A 1 81 ? 25.036 -3.173 -5.878 1.00 48.88 81 GLY A N 1
ATOM 610 C CA . GLY A 1 81 ? 25.603 -3.755 -4.654 1.00 48.88 81 GLY A CA 1
ATOM 611 C C . GLY A 1 81 ? 24.938 -5.054 -4.180 1.00 48.88 81 GLY A C 1
ATOM 612 O O . GLY A 1 81 ? 25.484 -5.732 -3.314 1.00 48.88 81 GLY A O 1
ATOM 613 N N . HIS A 1 82 ? 23.762 -5.409 -4.708 1.00 49.38 82 HIS A N 1
ATOM 614 C CA . HIS A 1 82 ? 23.033 -6.646 -4.372 1.00 49.38 82 HIS A CA 1
ATOM 615 C C . HIS A 1 82 ? 22.985 -7.638 -5.554 1.00 49.38 82 HIS A C 1
ATOM 617 O O . HIS A 1 82 ? 22.421 -8.729 -5.450 1.00 49.38 82 HIS A O 1
ATOM 623 N N . SER A 1 83 ? 23.614 -7.282 -6.680 1.00 48.38 83 SER A N 1
ATOM 624 C CA . SER A 1 83 ? 23.520 -7.992 -7.954 1.00 48.38 83 SER A CA 1
ATOM 625 C C . SER A 1 83 ? 24.700 -8.944 -8.163 1.00 48.38 83 SER A C 1
ATOM 627 O O . SER A 1 83 ? 25.760 -8.591 -8.678 1.00 48.38 83 SER A O 1
ATOM 629 N N . ARG A 1 84 ? 24.514 -10.205 -7.760 1.00 48.31 84 ARG A N 1
ATOM 630 C CA . ARG A 1 84 ? 25.287 -11.344 -8.294 1.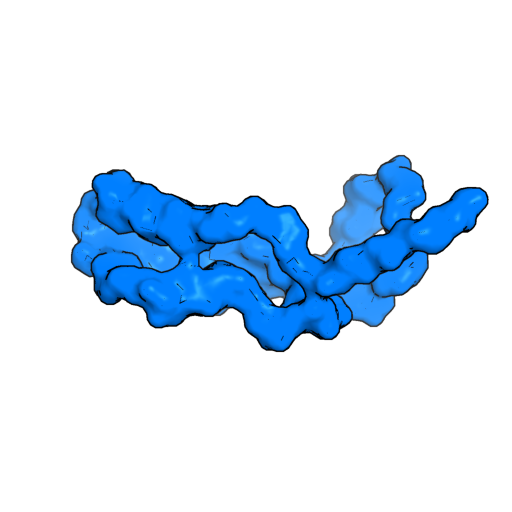00 48.31 84 ARG A CA 1
ATOM 631 C C . ARG A 1 84 ? 24.429 -12.556 -8.646 1.00 48.31 84 ARG A C 1
ATOM 633 O O . ARG A 1 84 ? 24.962 -13.625 -8.940 1.00 48.31 84 ARG A O 1
ATOM 640 N N . THR A 1 85 ? 23.104 -12.416 -8.650 1.00 52.75 85 THR A N 1
ATOM 641 C CA . THR A 1 85 ? 22.228 -13.499 -9.103 1.00 52.75 85 THR A CA 1
ATOM 642 C C . THR A 1 85 ? 21.937 -13.337 -10.593 1.00 52.75 85 THR A C 1
ATOM 644 O O . THR A 1 85 ? 21.641 -12.254 -11.086 1.00 52.75 85 THR A O 1
ATOM 647 N N . ARG A 1 86 ? 22.067 -14.446 -11.327 1.00 50.22 86 ARG A N 1
ATOM 648 C CA . ARG A 1 86 ? 22.048 -14.615 -12.797 1.00 50.22 86 ARG A CA 1
ATOM 649 C C . ARG A 1 86 ? 20.798 -14.090 -13.540 1.00 50.22 86 ARG A C 1
ATOM 651 O O . ARG A 1 86 ? 20.621 -14.415 -14.712 1.00 50.22 86 ARG A O 1
ATOM 658 N N . ARG A 1 87 ? 19.895 -13.364 -12.877 1.00 50.50 87 ARG A N 1
ATOM 659 C CA . ARG A 1 87 ? 18.519 -13.106 -13.329 1.00 50.50 87 ARG A CA 1
ATOM 660 C C . ARG A 1 87 ? 18.267 -11.689 -13.849 1.00 50.50 87 ARG A C 1
ATOM 662 O O . ARG A 1 87 ? 17.163 -11.418 -14.314 1.00 50.50 87 ARG A O 1
ATOM 669 N N . GLU A 1 88 ? 19.256 -10.802 -13.826 1.00 49.47 88 GLU A N 1
ATOM 670 C CA . GLU A 1 88 ? 19.063 -9.422 -14.279 1.00 49.47 88 GLU A CA 1
ATOM 671 C C . GLU A 1 88 ? 19.359 -9.279 -15.774 1.00 49.47 88 GLU A C 1
ATOM 673 O O . GLU A 1 88 ? 20.472 -9.029 -16.226 1.00 49.47 88 GLU A O 1
ATOM 678 N N . LYS A 1 89 ? 18.304 -9.472 -16.566 1.00 52.75 89 LYS A N 1
ATOM 679 C CA . LYS A 1 89 ? 18.258 -9.097 -17.978 1.00 52.75 89 LYS A CA 1
ATOM 680 C C . LYS A 1 89 ? 18.347 -7.560 -18.087 1.00 52.75 89 LYS A C 1
ATOM 682 O O . LYS A 1 89 ? 17.633 -6.857 -17.375 1.00 52.75 89 LYS A O 1
ATOM 687 N N . GLY A 1 90 ? 19.159 -7.041 -19.013 1.00 48.16 90 GLY A N 1
ATOM 688 C CA . GLY A 1 90 ? 19.507 -5.611 -19.149 1.00 48.16 90 GLY A CA 1
ATOM 689 C C . GLY A 1 90 ? 18.354 -4.596 -19.249 1.00 48.16 90 GLY A C 1
ATOM 690 O O . GLY A 1 90 ? 18.580 -3.408 -19.049 1.00 48.16 90 GLY A O 1
ATOM 691 N N . TRP A 1 91 ? 17.106 -5.028 -19.459 1.00 48.31 91 TRP A N 1
ATOM 692 C CA . TRP A 1 91 ? 15.929 -4.154 -19.366 1.00 48.31 91 TRP A CA 1
ATOM 693 C C . TRP A 1 91 ? 15.629 -3.704 -17.922 1.00 48.31 91 TRP A C 1
ATOM 695 O O . TRP A 1 91 ? 15.007 -2.658 -17.742 1.00 48.31 91 TRP A O 1
ATOM 705 N N . ALA A 1 92 ? 16.061 -4.440 -16.882 1.00 50.28 92 ALA A N 1
ATOM 706 C CA . ALA A 1 92 ? 15.886 -4.126 -15.446 1.00 50.28 92 ALA A CA 1
ATOM 707 C C . ALA A 1 92 ? 16.543 -2.811 -14.985 1.00 50.28 92 ALA A C 1
ATOM 709 O O . ALA A 1 92 ? 16.170 -2.260 -13.946 1.00 50.28 92 ALA A O 1
ATOM 710 N N . LEU A 1 93 ? 17.496 -2.301 -15.767 1.00 53.78 93 LEU A N 1
ATOM 711 C CA . LEU A 1 93 ? 18.310 -1.132 -15.439 1.00 53.78 93 LEU A CA 1
ATOM 712 C C . LEU A 1 93 ? 17.823 0.165 -16.112 1.00 53.78 93 LEU A C 1
ATOM 714 O O . LEU A 1 93 ? 18.301 1.232 -15.748 1.00 53.78 93 LEU A O 1
ATOM 718 N N . ALA A 1 94 ? 16.883 0.087 -17.063 1.00 52.44 94 ALA A N 1
ATOM 719 C CA . ALA A 1 94 ? 16.523 1.211 -17.938 1.00 52.44 94 ALA A CA 1
ATOM 720 C C . ALA A 1 94 ? 15.396 2.127 -17.416 1.00 52.44 94 ALA A C 1
ATOM 722 O O . ALA A 1 94 ? 15.212 3.212 -17.956 1.00 52.44 94 ALA A O 1
ATOM 723 N N . GLN A 1 95 ? 14.640 1.715 -16.392 1.00 58.78 95 GLN A N 1
ATOM 724 C CA . GLN A 1 95 ? 13.576 2.531 -15.790 1.00 58.78 95 GLN A CA 1
ATOM 725 C C . GLN A 1 95 ? 13.840 2.756 -14.297 1.00 58.78 95 GLN A C 1
ATOM 727 O O . GLN A 1 95 ? 14.426 1.912 -13.597 1.00 58.78 95 GLN A O 1
ATOM 732 N N . GLU A 1 96 ? 13.443 3.936 -13.824 1.00 63.16 96 GLU A N 1
ATOM 733 C CA . GLU A 1 96 ? 13.471 4.296 -12.412 1.00 63.16 96 GLU A CA 1
ATOM 734 C C . GLU A 1 96 ? 12.439 3.445 -11.665 1.00 63.16 96 GLU A C 1
ATOM 736 O O . GLU A 1 96 ? 11.238 3.585 -11.863 1.00 63.16 96 GLU A O 1
ATOM 741 N N . HIS A 1 97 ? 12.921 2.524 -10.828 1.00 72.75 97 HIS A N 1
ATOM 742 C CA . HIS A 1 97 ? 12.076 1.794 -9.888 1.00 72.75 97 HIS A CA 1
ATOM 743 C C . HIS A 1 97 ? 11.782 2.710 -8.710 1.00 72.75 97 HIS A C 1
ATOM 745 O O . HIS A 1 97 ? 12.682 3.414 -8.242 1.00 72.75 97 HIS A O 1
ATOM 751 N N . SER A 1 98 ? 10.566 2.658 -8.188 1.00 79.12 98 SER A N 1
ATOM 752 C CA . SER A 1 98 ? 10.197 3.319 -6.941 1.00 79.12 98 SER A CA 1
ATOM 753 C C . SER A 1 98 ? 9.663 2.312 -5.943 1.00 79.12 98 SER A C 1
ATOM 755 O O . SER A 1 98 ? 9.000 1.361 -6.322 1.00 79.12 98 SER A O 1
ATOM 757 N N . VAL A 1 99 ? 9.934 2.548 -4.666 1.00 86.81 99 VAL A N 1
ATOM 758 C CA . VAL A 1 99 ? 9.257 1.873 -3.560 1.00 86.81 99 VAL A CA 1
ATOM 759 C C . VAL A 1 99 ? 8.259 2.837 -2.938 1.00 86.81 99 VAL A C 1
ATOM 761 O O . VAL A 1 99 ? 8.496 4.048 -2.877 1.00 86.81 99 VAL A O 1
ATOM 764 N N . GLU A 1 100 ? 7.158 2.299 -2.446 1.00 91.94 100 GLU A N 1
ATOM 765 C CA . GLU A 1 100 ? 6.100 3.040 -1.782 1.00 91.94 100 GLU A CA 1
ATOM 766 C C . GLU A 1 100 ? 5.927 2.542 -0.358 1.00 91.94 100 GLU A C 1
ATOM 768 O O . GLU A 1 100 ? 5.828 1.344 -0.113 1.00 91.94 100 GLU A O 1
ATOM 773 N N . LEU A 1 101 ? 5.868 3.464 0.594 1.00 94.75 101 LEU A N 1
ATOM 77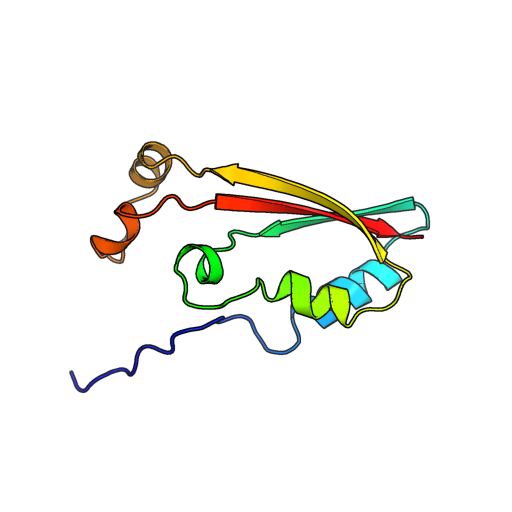4 C CA . LEU A 1 101 ? 5.444 3.174 1.953 1.00 94.75 101 LEU A CA 1
ATOM 775 C C . LEU A 1 101 ? 3.998 3.629 2.111 1.00 94.75 101 LEU A C 1
ATOM 777 O O . LEU A 1 101 ? 3.727 4.830 2.126 1.00 94.75 101 LEU A O 1
ATOM 781 N N . TRP A 1 102 ? 3.098 2.663 2.232 1.00 95.25 102 TRP A N 1
ATOM 782 C CA . TRP A 1 102 ? 1.683 2.878 2.496 1.00 95.25 102 TRP A CA 1
ATOM 783 C C . TRP A 1 102 ? 1.436 2.834 3.999 1.00 95.25 102 TRP A C 1
ATOM 785 O O . TRP A 1 102 ? 1.830 1.880 4.675 1.00 95.25 102 TRP A O 1
ATOM 795 N N . GLU A 1 103 ? 0.781 3.865 4.518 1.00 96.69 103 GLU A N 1
ATOM 796 C CA . GLU A 1 103 ? 0.438 3.975 5.929 1.00 96.69 103 GLU A CA 1
ATOM 797 C C . GLU A 1 103 ? -1.075 3.960 6.114 1.00 96.69 103 GLU A C 1
ATOM 799 O O . GLU A 1 103 ? -1.781 4.833 5.609 1.00 96.69 103 GLU A O 1
ATOM 804 N N . PHE A 1 104 ? -1.561 3.014 6.913 1.00 95.19 104 PHE A N 1
ATOM 805 C CA . PHE A 1 104 ? -2.958 2.930 7.321 1.00 95.19 104 PHE A CA 1
ATOM 806 C C . PHE A 1 104 ? -3.082 3.102 8.833 1.00 95.19 104 PHE A C 1
ATOM 808 O O . PHE A 1 104 ? -2.222 2.652 9.592 1.00 95.19 104 PHE A O 1
ATOM 815 N N . ALA A 1 105 ? -4.178 3.709 9.276 1.00 95.12 105 ALA A N 1
ATOM 816 C CA . ALA A 1 105 ? -4.546 3.815 10.682 1.00 95.12 105 ALA A CA 1
ATOM 817 C C . ALA A 1 105 ? -5.899 3.148 10.930 1.00 95.12 105 ALA A C 1
ATOM 819 O O . ALA A 1 105 ? -6.844 3.362 10.168 1.00 95.12 105 ALA A O 1
ATOM 820 N N . ARG A 1 106 ? -6.003 2.382 12.020 1.00 94.25 106 ARG A N 1
ATOM 821 C CA . ARG A 1 106 ? -7.281 1.872 12.517 1.00 94.25 106 ARG A CA 1
ATOM 822 C C . ARG A 1 106 ? -8.105 3.041 13.042 1.00 94.25 106 ARG A C 1
ATOM 824 O O . ARG A 1 106 ? -7.649 3.750 13.943 1.00 94.25 106 ARG A O 1
ATOM 831 N N . THR A 1 107 ? -9.281 3.245 12.458 1.00 90.12 107 THR A N 1
ATOM 832 C CA . THR A 1 107 ? -10.268 4.220 12.943 1.00 90.12 107 THR A CA 1
ATOM 833 C C . THR A 1 107 ? -10.924 3.737 14.219 1.00 90.12 107 THR A C 1
ATOM 835 O O . THR A 1 107 ? -11.166 2.508 14.294 1.00 90.12 107 THR A O 1
#

Secondary structure (DSSP, 8-state):
--------S--SPTTHHHHHHHHHHHHPPTT-EEEEEE--TTGGGTS-SS-HHHHHHHTS-TTEEEEEEEEEEE-HHHHHTT--STT--GGGGSS-EEEEEEEEEE-